Protein AF-A0A2P0QLJ6-F1 (afdb_monomer)

Sequence (122 aa):
MAEAEAKGIVGGGCNGCGDCEAPCPVIKPNQFEVGMKPRKAIYINHPQVVPLLYTIDFDACVKCGLCVTACGEKKAIDLEAKDEFVTVKVGTVILATGFDIFPIEKKEEWGYKRYENVITSL

Solvent-accessible surface area (backbone atoms only — not comparable to full-atom values): 7935 Å² total; per-residue (Å²): 129,69,74,46,72,44,41,31,59,40,84,87,44,57,73,56,82,58,64,34,36,78,63,40,88,44,77,43,65,22,74,83,56,76,47,78,43,76,33,43,32,46,38,65,86,53,99,83,46,84,73,58,48,60,35,41,43,68,93,66,47,84,78,79,53,50,36,48,62,52,44,46,94,47,62,19,60,35,94,79,56,63,67,47,84,64,89,76,94,74,94,77,87,85,91,79,90,80,82,79,82,80,73,56,78,78,42,65,92,70,31,55,88,74,38,94,87,44,74,70,98,114

Radius of gyration: 18.13 Å; Cα contacts (8 Å, |Δi|>4): 148; chains: 1; bounding box: 47×33×52 Å

Nearest PDB structures (foldseek):
  7bke-assembly1_a  TM=9.636E-01  e=3.055E-12  Methanospirillum hungatei JF-1
  7bkd-assembly1_a  TM=9.652E-01  e=2.554E-11  Methanospirillum hungatei JF-1
  5odr-assembly1_A  TM=9.510E-01  e=8.511E-09  Methanothermococcus thermolithotrophicus DSM 2095

Mean predicted aligned error: 5.02 Å

Secondary structure (DSSP, 8-state):
--EE---SB-TT------TTTTT----EE-TTTTTSSEE-SEE-SSTT-SS---EE-TTT-----HHHHHHGGG--B-TT---EE-----S------------GGG-GGGTTTTSTT-----

pLDDT: mean 91.33, std 9.27, range [38.69, 97.81]

Structure (mmCIF, N/CA/C/O backbone):
data_AF-A0A2P0QLJ6-F1
#
_entry.id   AF-A0A2P0QLJ6-F1
#
loop_
_atom_site.group_PDB
_atom_site.id
_atom_site.type_symbol
_atom_site.label_atom_id
_atom_site.label_alt_id
_atom_site.label_comp_id
_atom_site.label_asym_id
_atom_site.label_entity_id
_atom_site.label_seq_id
_atom_site.pdbx_PDB_ins_code
_atom_site.Cartn_x
_atom_site.Cartn_y
_atom_site.Cartn_z
_atom_site.occupancy
_atom_site.B_iso_or_equiv
_atom_site.auth_seq_id
_atom_site.auth_comp_id
_atom_site.auth_asym_id
_atom_site.auth_atom_id
_atom_site.pdbx_PDB_model_num
ATOM 1 N N . MET A 1 1 ? -19.113 3.069 -8.033 1.00 38.69 1 MET A N 1
ATOM 2 C CA . MET A 1 1 ? -19.385 3.012 -6.582 1.00 38.69 1 MET A CA 1
ATOM 3 C C . MET A 1 1 ? -18.025 3.119 -5.928 1.00 38.69 1 MET A C 1
ATOM 5 O O . MET A 1 1 ? -17.128 2.447 -6.407 1.00 38.69 1 MET A O 1
ATOM 9 N N . ALA A 1 2 ? -17.809 4.061 -5.010 1.00 42.03 2 ALA A N 1
ATOM 10 C CA . ALA A 1 2 ? -16.501 4.187 -4.373 1.00 42.03 2 ALA A CA 1
ATOM 11 C C . ALA A 1 2 ? -16.361 3.019 -3.392 1.00 42.03 2 ALA A C 1
ATOM 13 O O . ALA A 1 2 ? -17.057 2.985 -2.380 1.00 42.03 2 ALA A O 1
ATOM 14 N N . GLU A 1 3 ? -15.558 2.029 -3.759 1.00 47.50 3 GLU A N 1
ATOM 15 C CA . GLU A 1 3 ? -15.199 0.917 -2.886 1.00 47.50 3 GLU A CA 1
ATOM 16 C C . GLU A 1 3 ? -14.226 1.463 -1.840 1.00 47.50 3 GLU A C 1
ATOM 18 O O . GLU A 1 3 ? -13.178 2.017 -2.175 1.00 47.50 3 GLU A O 1
ATOM 23 N N . ALA A 1 4 ? -14.608 1.398 -0.566 1.00 62.22 4 ALA A N 1
ATOM 24 C CA . ALA A 1 4 ? -13.665 1.611 0.517 1.00 62.22 4 ALA A CA 1
ATOM 25 C C . ALA A 1 4 ? -13.018 0.255 0.806 1.00 62.22 4 ALA A C 1
ATOM 27 O O . ALA A 1 4 ? -13.577 -0.546 1.553 1.00 62.22 4 ALA A O 1
ATOM 28 N N . GLU A 1 5 ? -11.874 -0.004 0.171 1.00 72.12 5 GLU A N 1
ATOM 29 C CA . GLU A 1 5 ? -11.078 -1.199 0.455 1.00 72.12 5 GLU A CA 1
ATOM 30 C C . GLU A 1 5 ? -10.715 -1.247 1.943 1.00 72.12 5 GLU A C 1
ATOM 32 O O . GLU A 1 5 ? -10.307 -0.241 2.552 1.00 72.12 5 GLU A O 1
ATOM 37 N N . ALA A 1 6 ? -10.862 -2.428 2.536 1.00 80.94 6 ALA A N 1
ATOM 38 C CA . ALA A 1 6 ? -10.506 -2.674 3.916 1.00 80.94 6 ALA A CA 1
ATOM 39 C C . ALA A 1 6 ? -9.011 -2.406 4.124 1.00 80.94 6 ALA A C 1
ATOM 41 O O . ALA A 1 6 ? -8.144 -3.106 3.612 1.00 80.94 6 ALA A O 1
ATOM 42 N N . LYS A 1 7 ? -8.685 -1.406 4.948 1.00 83.81 7 LYS A N 1
ATOM 43 C CA . LYS A 1 7 ? -7.283 -1.074 5.268 1.00 83.81 7 LYS A CA 1
ATOM 44 C C . LYS A 1 7 ? -6.666 -1.998 6.321 1.00 83.81 7 LYS A C 1
ATOM 46 O O . LYS A 1 7 ? -5.463 -1.928 6.569 1.00 83.81 7 LYS A O 1
ATOM 51 N N . GLY A 1 8 ? -7.492 -2.814 6.981 1.00 89.19 8 GLY A N 1
ATOM 52 C CA . GLY A 1 8 ? -7.086 -3.720 8.058 1.00 89.19 8 GLY A CA 1
ATOM 53 C C . GLY A 1 8 ? -6.663 -3.018 9.352 1.00 89.19 8 GLY A C 1
ATOM 54 O O . GLY A 1 8 ? -6.137 -3.665 10.254 1.00 89.19 8 GLY A O 1
ATOM 55 N N . ILE A 1 9 ? -6.873 -1.700 9.450 1.00 92.62 9 ILE A N 1
ATOM 56 C CA . ILE A 1 9 ? -6.608 -0.902 10.647 1.00 92.62 9 ILE A CA 1
ATOM 57 C C . ILE A 1 9 ? -7.925 -0.436 11.254 1.00 92.62 9 ILE A C 1
ATOM 59 O O . ILE A 1 9 ? -8.747 0.172 10.569 1.00 92.62 9 ILE A O 1
ATOM 63 N N . VAL A 1 10 ? -8.101 -0.684 12.550 1.00 87.12 10 VAL A N 1
ATOM 64 C CA . VAL A 1 10 ? -9.331 -0.383 13.290 1.00 87.12 10 VAL A CA 1
ATOM 65 C C . VAL A 1 10 ? -9.069 0.519 14.489 1.00 87.12 10 VAL A C 1
ATOM 67 O O . VAL A 1 10 ? -7.984 0.533 15.071 1.00 87.12 10 VAL A O 1
ATOM 70 N N . GLY A 1 11 ? -10.099 1.278 14.867 1.00 71.50 11 GLY A N 1
ATOM 71 C CA . GLY A 1 11 ? -10.205 1.862 16.201 1.0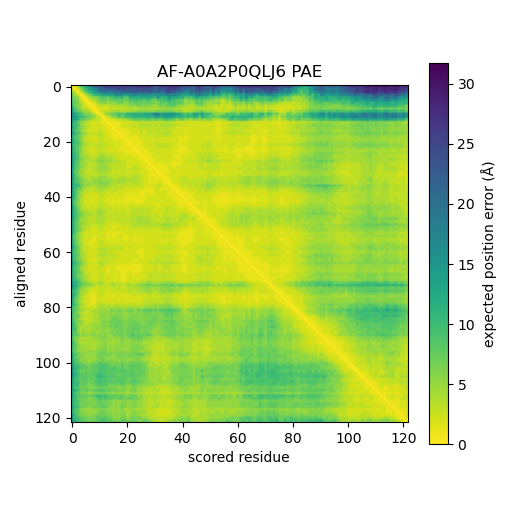0 71.50 11 GLY A CA 1
ATOM 72 C C . GLY A 1 11 ? -9.099 2.836 16.602 1.00 71.50 11 GLY A C 1
ATOM 73 O O . GLY A 1 11 ? -8.629 2.732 17.722 1.00 71.50 11 GLY A O 1
ATOM 74 N N . GLY A 1 12 ? -8.672 3.759 15.730 1.00 81.06 12 GLY A N 1
ATOM 75 C CA . GLY A 1 12 ? -7.868 4.954 16.070 1.00 81.06 12 GLY A CA 1
ATOM 76 C C . GLY A 1 12 ? -6.524 4.748 16.797 1.00 81.06 12 GLY A C 1
ATOM 77 O O . GLY A 1 12 ? -5.813 5.718 17.030 1.00 81.06 12 GLY A O 1
ATOM 78 N N . GLY A 1 13 ? -6.162 3.516 17.158 1.00 88.50 13 GLY A N 1
ATOM 79 C CA . GLY A 1 13 ? -5.008 3.193 17.994 1.00 88.50 13 GLY A CA 1
ATOM 80 C C . GLY A 1 13 ? -3.709 3.055 17.207 1.00 88.50 13 GLY A C 1
ATOM 81 O O . GLY A 1 13 ? -2.633 2.975 17.799 1.00 88.50 13 GLY A O 1
ATOM 82 N N . CYS A 1 14 ? -3.780 3.024 15.873 1.00 95.06 14 CYS A N 1
ATOM 83 C CA . CYS A 1 14 ? -2.587 3.029 15.039 1.00 95.06 14 CYS A CA 1
ATOM 84 C C . CYS A 1 14 ? -1.951 4.421 15.083 1.00 95.06 14 CYS A C 1
ATOM 86 O O . CYS A 1 14 ? -2.585 5.423 14.768 1.00 95.06 14 CYS A O 1
ATOM 88 N N . ASN A 1 15 ? -0.680 4.459 15.468 1.00 93.44 15 ASN A N 1
ATOM 89 C CA . ASN A 1 15 ? 0.105 5.681 15.619 1.00 93.44 15 ASN A CA 1
ATOM 90 C C . ASN A 1 15 ? 1.328 5.720 14.686 1.00 93.44 15 ASN A C 1
ATOM 92 O O . ASN A 1 15 ? 2.229 6.526 14.894 1.00 93.44 15 ASN A O 1
ATOM 96 N N . GLY A 1 16 ? 1.400 4.810 13.710 1.00 93.69 16 GLY A N 1
ATOM 97 C CA . GLY A 1 16 ? 2.496 4.771 12.741 1.00 93.69 16 GLY A CA 1
ATOM 98 C C . GLY A 1 16 ? 3.851 4.298 13.286 1.00 93.69 16 GLY A C 1
ATOM 99 O O . GLY A 1 16 ? 4.860 4.541 12.636 1.00 93.69 16 GLY A O 1
ATOM 100 N N . CYS A 1 17 ? 3.911 3.617 14.438 1.00 94.69 17 CYS A N 1
ATOM 101 C CA . CYS A 1 17 ? 5.188 3.262 15.079 1.00 94.69 17 CYS A CA 1
ATOM 102 C C . CYS A 1 17 ? 6.081 2.269 14.307 1.00 94.69 17 CYS A C 1
ATOM 104 O O . CYS A 1 17 ? 7.293 2.303 14.476 1.00 94.69 17 CYS A O 1
ATOM 106 N N . GLY A 1 18 ? 5.507 1.388 13.478 1.00 94.56 18 GLY A N 1
ATOM 107 C CA . GLY A 1 18 ? 6.256 0.423 12.656 1.00 94.56 18 GLY A CA 1
ATOM 108 C C . GLY A 1 18 ? 6.600 -0.925 13.292 1.00 94.56 18 GLY A C 1
ATOM 109 O O . GLY A 1 18 ? 7.102 -1.805 12.598 1.00 94.56 18 GLY A O 1
ATOM 110 N N . ASP A 1 19 ? 6.229 -1.161 14.553 1.00 95.75 19 ASP A N 1
ATOM 111 C CA . ASP A 1 19 ? 6.486 -2.437 15.254 1.00 95.75 19 ASP A CA 1
ATOM 112 C C . ASP A 1 19 ? 5.923 -3.668 14.513 1.00 95.75 19 ASP A C 1
ATOM 114 O O . ASP A 1 19 ? 6.430 -4.781 14.631 1.00 95.75 19 ASP A O 1
ATOM 118 N N . CYS A 1 20 ? 4.858 -3.472 13.732 1.00 96.56 20 CYS A N 1
ATOM 119 C CA . CYS A 1 20 ? 4.172 -4.522 12.986 1.00 96.56 20 CYS A CA 1
ATOM 120 C C . CYS A 1 20 ? 4.830 -4.891 11.644 1.00 96.56 20 CYS A C 1
ATOM 122 O O . CYS A 1 20 ? 4.522 -5.955 11.104 1.00 96.56 20 CYS A O 1
ATOM 124 N N . GLU A 1 21 ? 5.743 -4.066 11.118 1.00 95.88 21 GLU A N 1
ATOM 125 C CA . GLU A 1 21 ? 6.403 -4.296 9.826 1.00 95.88 21 GLU A CA 1
ATOM 126 C C . GLU A 1 21 ? 7.481 -5.385 9.921 1.00 95.88 21 GLU A C 1
ATOM 128 O O . GLU A 1 21 ? 7.479 -6.347 9.148 1.00 95.88 21 GLU A O 1
ATOM 133 N N . ALA A 1 22 ? 8.373 -5.279 10.910 1.00 94.69 22 ALA A N 1
ATOM 134 C CA . ALA A 1 22 ? 9.473 -6.219 11.127 1.00 94.69 22 ALA A CA 1
ATOM 135 C C . ALA A 1 22 ? 9.047 -7.705 11.205 1.00 94.69 22 ALA A C 1
ATOM 137 O O . ALA A 1 22 ? 9.674 -8.526 10.528 1.00 94.69 22 ALA A O 1
ATOM 138 N N . PRO A 1 23 ? 7.993 -8.089 11.958 1.00 96.94 23 PRO A N 1
ATOM 139 C CA . PRO A 1 23 ? 7.574 -9.487 12.064 1.00 96.94 23 PRO A CA 1
ATOM 140 C C . PRO A 1 23 ? 6.818 -10.010 10.834 1.00 96.94 23 PRO A C 1
ATOM 142 O O . PRO A 1 23 ? 6.532 -11.204 10.765 1.00 96.94 23 PRO A O 1
ATOM 145 N N . CYS A 1 24 ? 6.459 -9.161 9.864 1.00 97.81 24 CYS A N 1
ATOM 146 C CA . CYS A 1 24 ? 5.742 -9.611 8.677 1.00 97.81 24 CYS A CA 1
ATOM 147 C C . CYS A 1 24 ? 6.659 -10.485 7.787 1.00 97.81 24 CYS A C 1
ATOM 149 O O . CYS A 1 24 ? 7.702 -10.005 7.320 1.00 97.81 24 CYS A O 1
ATOM 151 N N . PRO A 1 25 ? 6.284 -11.749 7.495 1.00 97.12 25 PRO A N 1
ATOM 152 C CA . PRO A 1 25 ? 7.120 -12.652 6.701 1.00 97.12 25 PRO A CA 1
ATOM 153 C C . PRO A 1 25 ? 7.038 -12.374 5.193 1.00 97.12 25 PRO A C 1
ATOM 155 O O . PRO A 1 25 ? 7.892 -12.823 4.436 1.00 97.12 25 PRO A O 1
ATOM 158 N N . VAL A 1 26 ? 6.019 -11.637 4.745 1.00 97.44 26 VAL A N 1
ATOM 159 C CA . VAL A 1 26 ? 5.774 -11.363 3.326 1.00 97.44 26 VAL A CA 1
ATOM 160 C C . VAL A 1 26 ? 6.717 -10.275 2.827 1.00 97.44 26 VAL A C 1
ATOM 162 O O . VAL A 1 26 ? 6.895 -9.253 3.487 1.00 97.44 26 VAL A O 1
ATOM 165 N N . ILE A 1 27 ? 7.288 -10.479 1.641 1.00 96.19 27 ILE A N 1
ATOM 166 C CA . ILE A 1 27 ? 8.123 -9.501 0.943 1.00 96.19 27 ILE A CA 1
ATOM 167 C C . ILE A 1 27 ? 7.566 -9.335 -0.472 1.00 96.19 27 ILE A C 1
ATOM 169 O O . ILE A 1 27 ? 7.433 -10.314 -1.204 1.00 96.19 27 ILE A O 1
ATOM 173 N N . LYS A 1 28 ? 7.237 -8.099 -0.853 1.00 94.62 28 LYS A N 1
ATOM 174 C CA . LYS A 1 28 ? 6.694 -7.733 -2.170 1.00 94.62 28 LYS A CA 1
ATOM 175 C C . LYS A 1 28 ? 7.414 -6.480 -2.681 1.00 94.62 28 LYS A C 1
ATOM 177 O O . LYS A 1 28 ? 7.849 -5.676 -1.860 1.00 94.62 28 LYS A O 1
ATOM 182 N N . PRO A 1 29 ? 7.549 -6.268 -3.998 1.00 94.56 29 PRO A N 1
ATOM 183 C CA . PRO A 1 29 ? 8.061 -5.003 -4.521 1.00 94.56 29 PRO A CA 1
ATOM 184 C C . PRO A 1 29 ? 7.214 -3.806 -4.055 1.00 94.56 29 PRO A C 1
ATOM 186 O O . PRO A 1 29 ? 5.980 -3.865 -4.071 1.00 94.56 29 PRO A O 1
ATOM 189 N N . ASN A 1 30 ? 7.863 -2.721 -3.627 1.00 94.31 30 ASN A N 1
ATOM 190 C CA . ASN A 1 30 ? 7.186 -1.496 -3.212 1.00 94.31 30 ASN A CA 1
ATOM 191 C C . ASN A 1 30 ? 6.707 -0.705 -4.433 1.00 94.31 30 ASN A C 1
ATOM 193 O O . ASN A 1 30 ? 7.521 -0.213 -5.204 1.00 94.31 30 ASN A O 1
ATOM 197 N N . GLN A 1 31 ? 5.393 -0.545 -4.590 1.00 91.94 31 GLN A N 1
ATOM 198 C CA . GLN A 1 31 ? 4.816 0.203 -5.711 1.00 91.94 31 GLN A CA 1
ATOM 199 C C . GLN A 1 31 ? 5.172 1.694 -5.671 1.00 91.94 31 GLN A C 1
ATOM 201 O O . GLN A 1 31 ? 5.401 2.277 -6.725 1.00 91.94 31 GLN A O 1
ATOM 206 N N . PHE A 1 32 ? 5.269 2.296 -4.479 1.00 93.25 32 PHE A N 1
ATOM 207 C CA . PHE A 1 32 ? 5.628 3.712 -4.339 1.00 93.25 32 PHE A CA 1
ATOM 208 C C . PHE A 1 32 ? 7.060 3.998 -4.818 1.00 93.25 32 PHE A C 1
ATOM 210 O O . PHE A 1 32 ? 7.325 5.047 -5.388 1.00 93.25 32 PHE A O 1
ATOM 217 N N . GLU A 1 33 ? 7.969 3.038 -4.634 1.00 92.81 33 GLU A N 1
ATOM 218 C CA . GLU A 1 33 ? 9.360 3.100 -5.105 1.00 92.81 33 GLU A CA 1
ATOM 219 C C . GLU A 1 33 ? 9.560 2.289 -6.396 1.00 92.81 33 GLU A C 1
ATOM 221 O O . GLU A 1 33 ? 10.638 1.740 -6.615 1.00 92.81 33 GLU A O 1
ATOM 226 N N . VAL A 1 34 ? 8.518 2.145 -7.232 1.00 91.00 34 VAL A N 1
ATOM 227 C CA . VAL A 1 34 ? 8.582 1.497 -8.565 1.00 91.00 34 VAL A CA 1
ATOM 228 C C . VAL A 1 34 ? 9.248 0.107 -8.570 1.00 91.00 34 VAL A C 1
ATOM 230 O O . VAL A 1 34 ? 9.860 -0.337 -9.539 1.00 91.00 34 VAL A O 1
ATOM 233 N N . GLY A 1 35 ? 9.108 -0.624 -7.466 1.00 90.88 35 GLY A N 1
ATOM 234 C CA . GLY A 1 35 ? 9.665 -1.960 -7.272 1.00 90.88 35 GLY A CA 1
ATOM 235 C C . GLY A 1 35 ? 11.163 -2.002 -6.960 1.00 90.88 35 GLY A C 1
ATOM 236 O O . GLY A 1 35 ? 11.706 -3.100 -6.842 1.00 90.88 35 GLY A O 1
ATOM 237 N N . MET A 1 36 ? 11.825 -0.854 -6.780 1.00 90.56 36 MET A N 1
ATOM 238 C CA . MET A 1 36 ? 13.262 -0.778 -6.482 1.00 90.56 36 MET A CA 1
ATOM 239 C C . MET A 1 36 ? 13.606 -1.247 -5.066 1.00 90.56 36 MET 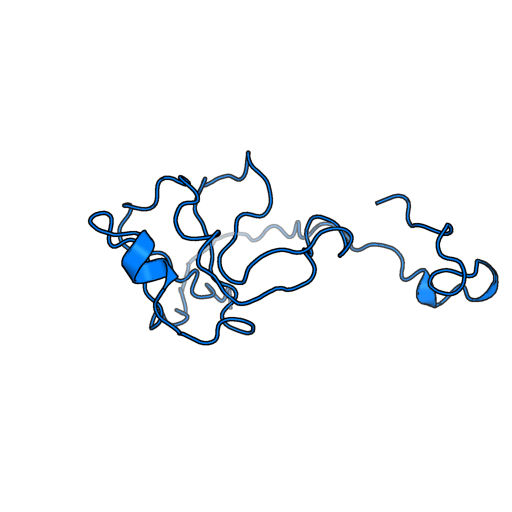A C 1
ATOM 241 O O . MET A 1 36 ? 14.689 -1.782 -4.828 1.00 90.56 36 MET A O 1
ATOM 245 N N . LYS A 1 37 ? 12.681 -1.076 -4.120 1.00 93.12 37 LYS A N 1
ATOM 246 C CA . LYS A 1 37 ? 12.826 -1.555 -2.745 1.00 93.12 37 LYS A CA 1
ATOM 247 C C . LYS A 1 37 ? 11.737 -2.577 -2.427 1.00 93.12 37 LYS A C 1
ATOM 249 O O . LYS A 1 37 ? 10.597 -2.422 -2.874 1.00 93.12 37 LYS A O 1
ATOM 254 N N . PRO A 1 38 ? 12.033 -3.613 -1.631 1.00 95.12 38 PRO A N 1
ATOM 255 C CA . PRO A 1 38 ? 10.989 -4.449 -1.064 1.00 95.12 38 PRO A CA 1
ATOM 256 C C . PRO A 1 38 ? 10.174 -3.694 -0.003 1.00 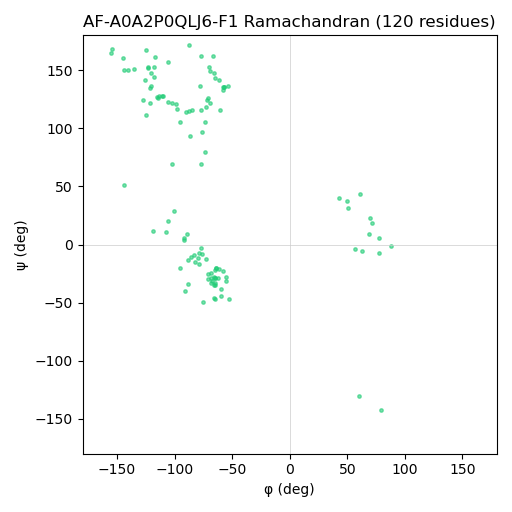95.12 38 PRO A C 1
ATOM 258 O O . PRO A 1 38 ? 10.706 -2.880 0.752 1.00 95.12 38 PRO A O 1
ATOM 261 N N . ARG A 1 39 ? 8.897 -4.051 0.118 1.00 95.56 39 ARG A N 1
ATOM 262 C CA . ARG A 1 39 ? 8.017 -3.729 1.246 1.00 95.56 39 ARG A CA 1
ATOM 263 C C . ARG A 1 39 ? 7.399 -4.995 1.835 1.00 95.56 39 ARG A C 1
ATOM 265 O O . ARG A 1 39 ? 7.421 -6.066 1.223 1.00 95.56 39 ARG A O 1
ATOM 272 N N . LYS A 1 40 ? 6.804 -4.856 3.015 1.00 97.19 40 LYS A N 1
ATOM 273 C CA . LYS A 1 40 ? 6.002 -5.895 3.671 1.00 97.19 40 LYS A CA 1
ATOM 274 C C . LYS A 1 40 ? 4.533 -5.837 3.234 1.00 97.19 40 LYS A C 1
ATOM 276 O O . LYS A 1 40 ? 4.113 -4.897 2.556 1.00 97.19 40 LYS A O 1
ATOM 281 N N . ALA A 1 41 ? 3.744 -6.844 3.626 1.00 97.06 41 ALA A N 1
ATOM 282 C CA . ALA A 1 41 ? 2.292 -6.829 3.407 1.00 97.06 41 ALA A CA 1
ATOM 283 C C . ALA A 1 41 ? 1.582 -5.769 4.264 1.00 97.06 41 ALA A C 1
ATOM 285 O O . ALA A 1 41 ? 0.616 -5.178 3.801 1.00 97.06 41 ALA A O 1
ATOM 286 N N . ILE A 1 42 ? 2.076 -5.499 5.478 1.00 96.88 42 ILE A N 1
ATOM 287 C CA . ILE A 1 42 ? 1.665 -4.352 6.298 1.00 96.88 42 ILE A CA 1
ATOM 288 C C . ILE A 1 42 ? 2.691 -3.231 6.135 1.00 96.88 42 ILE A C 1
ATOM 290 O O . ILE A 1 42 ? 3.877 -3.453 6.373 1.00 96.88 42 ILE A O 1
ATOM 294 N N . TYR A 1 43 ? 2.266 -2.061 5.666 1.00 96.06 43 TYR A N 1
ATOM 295 C CA . TYR A 1 43 ? 3.191 -1.019 5.211 1.00 96.06 43 TYR A CA 1
ATOM 296 C C . TYR A 1 43 ? 2.609 0.398 5.312 1.00 96.06 43 TYR A C 1
ATOM 298 O O . TYR A 1 43 ? 1.407 0.586 5.505 1.00 96.06 43 TYR A O 1
ATOM 306 N N . ILE A 1 44 ? 3.490 1.385 5.138 1.00 94.94 44 ILE A N 1
ATOM 307 C CA . ILE A 1 44 ? 3.180 2.776 4.783 1.00 94.94 44 ILE A CA 1
ATOM 308 C C . ILE A 1 44 ? 3.888 3.103 3.462 1.00 94.94 44 ILE A C 1
ATOM 310 O O . ILE A 1 44 ? 4.966 2.574 3.202 1.00 94.94 44 ILE A O 1
ATOM 314 N N . ASN A 1 45 ? 3.304 3.961 2.618 1.00 91.38 45 ASN A N 1
ATOM 315 C CA . ASN A 1 45 ? 3.913 4.307 1.322 1.00 91.38 45 ASN A CA 1
ATOM 316 C C . ASN A 1 45 ? 5.233 5.072 1.489 1.00 91.38 45 ASN A C 1
ATOM 318 O O . ASN A 1 45 ? 6.224 4.763 0.836 1.00 91.38 45 ASN A O 1
ATOM 322 N N . HIS A 1 46 ? 5.238 6.068 2.377 1.00 91.50 46 HIS A N 1
ATOM 323 C CA . HIS A 1 46 ? 6.409 6.861 2.737 1.00 91.50 46 HIS A CA 1
ATOM 324 C C . HIS A 1 46 ? 6.229 7.455 4.151 1.00 91.50 46 HIS A C 1
ATOM 326 O O . HIS A 1 46 ? 5.102 7.490 4.657 1.00 91.50 46 HIS A O 1
ATOM 332 N N . PRO A 1 47 ? 7.298 7.956 4.803 1.00 91.50 47 PRO A N 1
ATOM 333 C CA . PRO A 1 47 ? 7.248 8.399 6.204 1.00 91.50 47 PRO A CA 1
ATOM 334 C C . PRO A 1 47 ? 6.329 9.596 6.504 1.00 91.50 47 PRO A C 1
ATOM 336 O O . PRO A 1 47 ? 5.966 9.809 7.655 1.00 91.50 47 PRO A O 1
ATOM 339 N N . GLN A 1 48 ? 5.968 10.393 5.496 1.00 93.88 48 GLN A N 1
ATOM 340 C CA . GLN A 1 48 ? 5.124 11.591 5.627 1.00 93.88 48 GLN A CA 1
ATOM 341 C C . GLN A 1 48 ? 3.692 11.378 5.108 1.00 93.88 48 GLN A C 1
ATOM 343 O O . GLN A 1 48 ? 3.026 12.347 4.743 1.00 93.88 48 GLN A O 1
ATOM 348 N N . VAL A 1 49 ? 3.228 10.129 4.997 1.00 93.06 49 VAL A N 1
ATOM 349 C CA . VAL A 1 49 ? 1.870 9.840 4.519 1.00 93.06 49 VAL A CA 1
ATOM 350 C C . VAL A 1 49 ? 0.818 10.454 5.453 1.00 93.06 49 VAL A C 1
ATOM 352 O O . VAL A 1 49 ? 0.980 10.463 6.675 1.00 93.06 49 VAL A O 1
ATOM 355 N N . VAL A 1 50 ? -0.271 10.972 4.876 1.00 92.69 50 VAL A N 1
ATOM 356 C CA . VAL A 1 50 ? -1.403 11.539 5.620 1.00 92.69 50 VAL A CA 1
ATOM 357 C C . VAL A 1 50 ? -2.683 10.783 5.250 1.00 9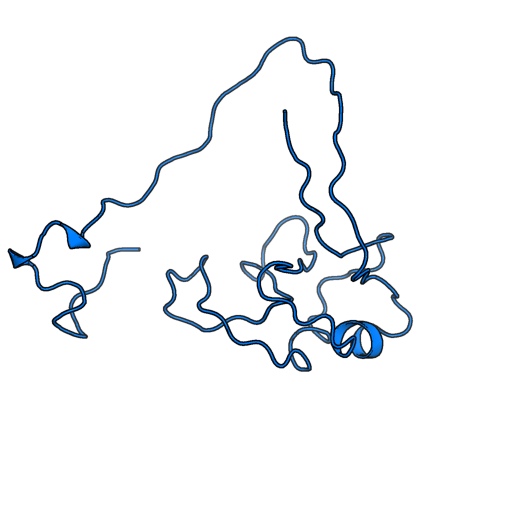2.69 50 VAL A C 1
ATOM 359 O O . VAL A 1 50 ? -3.061 10.788 4.078 1.00 92.69 50 VAL A O 1
ATOM 362 N N . PRO A 1 51 ? -3.387 10.166 6.217 1.00 90.94 51 PRO A N 1
ATOM 363 C CA . PRO A 1 51 ? -3.018 10.025 7.631 1.00 90.94 51 PRO A CA 1
ATOM 364 C C . PRO A 1 51 ? -1.835 9.056 7.836 1.00 90.94 51 PRO A C 1
ATOM 366 O O . PRO A 1 51 ? -1.659 8.127 7.050 1.00 90.94 51 PRO A O 1
ATOM 369 N N . LEU A 1 52 ? -1.054 9.246 8.912 1.00 92.62 52 LEU A N 1
ATOM 370 C CA . LEU A 1 52 ? 0.087 8.385 9.266 1.00 92.62 52 LEU A CA 1
ATOM 371 C C . LEU A 1 52 ? -0.392 7.064 9.892 1.00 92.62 52 LEU A C 1
ATOM 373 O O . LEU A 1 52 ? -0.254 6.824 11.091 1.00 92.62 52 LEU A O 1
ATOM 377 N N . LEU A 1 53 ? -1.009 6.225 9.065 1.00 93.56 53 LEU A N 1
ATOM 378 C CA . LEU A 1 53 ? -1.566 4.930 9.440 1.00 93.56 53 LEU A CA 1
ATOM 379 C C . LEU A 1 53 ? -0.987 3.850 8.533 1.00 93.56 53 LEU A C 1
ATOM 381 O O . LEU A 1 53 ? -0.830 4.058 7.331 1.00 93.56 53 LEU A O 1
ATOM 385 N N . TYR A 1 54 ? -0.710 2.684 9.113 1.00 95.19 54 TYR A N 1
ATOM 386 C CA . TYR A 1 54 ? -0.360 1.502 8.330 1.00 95.19 54 TYR A CA 1
ATOM 387 C C . TYR A 1 54 ? -1.560 1.029 7.504 1.00 95.19 54 TYR A C 1
ATOM 389 O O . TYR A 1 54 ? -2.706 1.403 7.748 1.00 95.19 54 TYR A O 1
ATOM 397 N N . THR A 1 55 ? -1.306 0.222 6.488 1.00 94.81 55 THR A N 1
ATOM 398 C CA . THR A 1 55 ? -2.338 -0.452 5.695 1.00 94.81 55 THR A CA 1
ATOM 399 C C . THR A 1 55 ? -1.870 -1.865 5.385 1.00 94.81 55 THR A C 1
ATOM 401 O O . THR A 1 55 ? -0.665 -2.127 5.326 1.00 94.81 55 THR A O 1
ATOM 404 N N . ILE A 1 56 ? -2.820 -2.784 5.240 1.00 95.75 56 ILE A N 1
ATOM 405 C CA . ILE A 1 56 ? -2.559 -4.185 4.916 1.00 95.75 56 ILE A CA 1
ATOM 406 C C . ILE A 1 56 ? -2.947 -4.431 3.463 1.00 95.75 56 ILE A C 1
ATOM 408 O O . ILE A 1 56 ? -4.088 -4.222 3.075 1.00 95.75 56 ILE A O 1
ATOM 412 N N . ASP A 1 57 ? -1.990 -4.904 2.672 1.00 95.00 57 ASP A N 1
ATOM 413 C CA . ASP A 1 57 ? -2.236 -5.486 1.355 1.00 95.00 57 ASP A CA 1
ATOM 414 C C . ASP A 1 57 ? -2.809 -6.897 1.553 1.00 95.00 57 ASP A C 1
ATOM 416 O O . ASP A 1 57 ? -2.061 -7.848 1.812 1.00 95.00 57 ASP A O 1
ATOM 420 N N . PHE A 1 58 ? -4.138 -7.019 1.505 1.00 93.62 58 PHE A N 1
ATOM 421 C CA . PHE A 1 58 ? -4.831 -8.288 1.733 1.00 93.62 58 PHE A CA 1
ATOM 422 C C . PHE A 1 58 ? -4.593 -9.322 0.625 1.00 93.62 58 PHE A C 1
ATOM 424 O O . PHE A 1 58 ? -4.615 -10.512 0.933 1.00 93.62 58 PHE A O 1
ATOM 431 N N . ASP A 1 59 ? -4.250 -8.902 -0.596 1.00 92.62 59 ASP A N 1
ATOM 432 C CA . ASP A 1 59 ? -3.876 -9.822 -1.680 1.00 92.62 59 ASP A CA 1
ATOM 433 C C . ASP A 1 59 ? -2.553 -10.540 -1.388 1.00 92.62 59 ASP A C 1
ATOM 435 O O . ASP A 1 59 ? -2.334 -11.677 -1.808 1.00 92.62 59 ASP A O 1
ATOM 439 N N . ALA A 1 60 ? -1.640 -9.873 -0.676 1.00 93.50 60 ALA A N 1
ATOM 440 C CA . ALA A 1 60 ? -0.346 -10.437 -0.295 1.00 93.50 60 ALA A CA 1
ATOM 441 C C . ALA A 1 60 ? -0.339 -11.050 1.118 1.00 93.50 60 ALA A C 1
ATOM 443 O O . ALA A 1 60 ? 0.557 -11.828 1.459 1.00 93.50 60 ALA A O 1
ATOM 444 N N . CYS A 1 61 ? -1.283 -10.667 1.976 1.00 95.62 61 CYS A N 1
ATOM 445 C CA . CYS A 1 61 ? -1.319 -11.068 3.377 1.00 95.62 61 CYS A CA 1
ATOM 446 C C . CYS A 1 61 ? -1.686 -12.551 3.544 1.00 95.62 61 CYS A C 1
ATOM 448 O O . CYS A 1 61 ? -2.751 -13.000 3.143 1.00 95.62 61 CYS A O 1
ATOM 450 N N . VAL A 1 62 ? -0.846 -13.304 4.261 1.00 96.19 62 VAL A N 1
ATOM 451 C CA . VAL A 1 62 ? -1.105 -14.719 4.605 1.00 96.19 62 VAL A CA 1
ATOM 452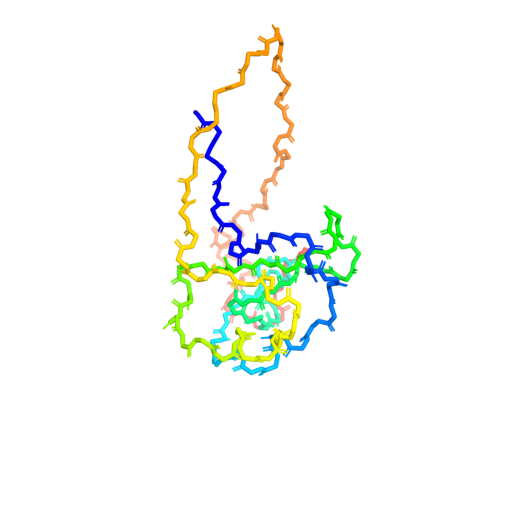 C C . VAL A 1 62 ? -1.872 -14.906 5.923 1.00 96.19 62 VAL A C 1
ATOM 454 O O . VAL A 1 62 ? -1.945 -16.013 6.445 1.00 96.19 62 VAL A O 1
ATOM 457 N N . LYS A 1 63 ? -2.380 -13.817 6.516 1.00 96.00 63 LYS A N 1
ATOM 458 C CA . LYS A 1 63 ? -3.127 -13.802 7.790 1.00 96.00 63 LYS A CA 1
ATOM 459 C C . LYS A 1 63 ? -2.452 -14.553 8.957 1.00 96.00 63 LYS A C 1
ATOM 461 O O . LYS A 1 63 ? -3.113 -15.151 9.795 1.00 96.00 63 LYS A O 1
ATOM 466 N N . CYS A 1 64 ? -1.122 -14.484 9.065 1.00 96.81 64 CYS A N 1
ATOM 467 C CA . CYS A 1 64 ? -0.369 -15.200 10.109 1.00 96.81 64 CYS A CA 1
ATOM 468 C C . CYS A 1 64 ? -0.514 -14.629 11.535 1.00 96.81 64 CYS A C 1
ATOM 470 O O . CYS A 1 64 ? -0.063 -15.259 12.486 1.00 96.81 64 CYS A O 1
ATOM 472 N N . GLY A 1 65 ? -1.078 -13.427 11.706 1.00 96.19 65 GLY A N 1
ATOM 473 C CA . GLY A 1 65 ? -1.318 -12.817 13.022 1.00 96.19 65 GLY A CA 1
ATOM 474 C C . GLY A 1 65 ? -0.098 -12.198 13.720 1.00 96.19 65 GLY A C 1
ATOM 475 O O . GLY A 1 65 ? -0.269 -11.502 14.715 1.00 96.19 65 GLY A O 1
ATOM 476 N N . LEU A 1 66 ? 1.122 -12.357 13.195 1.00 97.69 66 LEU A N 1
ATOM 477 C CA . LEU A 1 66 ? 2.341 -11.840 13.841 1.00 97.69 66 LEU A CA 1
ATOM 478 C C . LEU A 1 66 ? 2.327 -10.313 14.037 1.00 97.69 66 LEU A C 1
ATOM 480 O O . LEU A 1 66 ? 2.752 -9.807 15.075 1.00 97.69 66 LEU A O 1
ATOM 484 N N . CYS A 1 67 ? 1.792 -9.574 13.062 1.00 97.00 67 CYS A N 1
ATOM 485 C CA . CYS A 1 67 ? 1.614 -8.126 13.165 1.00 97.00 67 CYS A CA 1
ATOM 486 C C . CYS A 1 67 ? 0.612 -7.736 14.265 1.00 97.00 67 CYS A C 1
ATOM 488 O O . CYS A 1 67 ? 0.829 -6.736 14.946 1.00 97.00 67 CYS A O 1
ATOM 490 N N . VAL A 1 68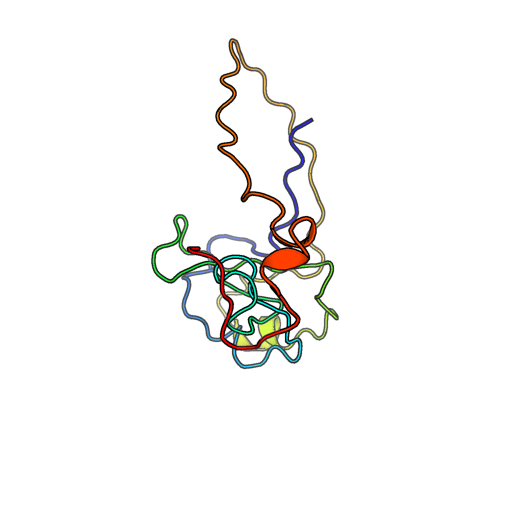 ? -0.438 -8.537 14.487 1.00 96.38 68 VAL A N 1
ATOM 491 C CA . VAL A 1 68 ? -1.435 -8.325 15.551 1.00 96.38 68 VAL A CA 1
ATOM 492 C C . VAL A 1 68 ? -0.777 -8.473 16.919 1.00 96.38 68 VAL A C 1
ATOM 494 O O . VAL A 1 68 ? -0.934 -7.600 17.772 1.00 96.38 68 VAL A O 1
ATOM 497 N N . THR A 1 69 ? 0.022 -9.528 17.109 1.00 96.31 69 THR A N 1
ATOM 498 C CA . THR A 1 69 ? 0.786 -9.739 18.347 1.00 96.31 69 THR A CA 1
ATOM 499 C C . THR A 1 69 ? 1.748 -8.581 18.615 1.00 96.31 69 THR A C 1
ATOM 501 O O . THR A 1 69 ? 1.789 -8.077 19.734 1.00 96.31 69 THR A O 1
ATOM 504 N N . ALA A 1 70 ? 2.468 -8.110 17.592 1.00 96.50 70 ALA A N 1
ATOM 505 C CA . ALA A 1 70 ? 3.398 -6.985 17.722 1.00 96.50 70 ALA A CA 1
ATOM 506 C C . ALA A 1 70 ? 2.705 -5.634 17.976 1.00 96.50 70 ALA A C 1
ATOM 508 O O . ALA A 1 70 ? 3.267 -4.764 18.635 1.00 96.50 70 ALA A O 1
ATOM 509 N N . CYS A 1 71 ? 1.472 -5.451 17.493 1.00 95.75 71 CYS A N 1
ATOM 510 C CA . CYS A 1 71 ? 0.674 -4.254 17.772 1.00 95.75 71 CYS A CA 1
ATOM 511 C C . CYS A 1 71 ? 0.312 -4.137 19.267 1.00 95.75 71 CYS A C 1
ATOM 513 O O . CYS A 1 71 ? 0.179 -3.025 19.792 1.00 95.75 71 CYS A O 1
ATOM 515 N N . GLY A 1 72 ? 0.197 -5.278 19.956 1.00 92.19 72 GLY A N 1
ATOM 516 C CA . GLY A 1 72 ? 0.028 -5.358 21.403 1.00 92.19 72 GLY A CA 1
ATOM 517 C C . GLY A 1 72 ? -1.234 -4.648 21.893 1.00 92.19 72 GLY A C 1
ATOM 518 O O . GLY A 1 72 ? -2.329 -4.844 21.364 1.00 92.19 72 GLY A O 1
ATOM 519 N N . GLU A 1 73 ? -1.083 -3.804 22.914 1.00 91.25 73 GLU A N 1
ATOM 520 C CA . GLU A 1 73 ? -2.196 -3.123 23.590 1.00 91.25 73 GLU A CA 1
ATOM 521 C C . GLU A 1 73 ? -2.956 -2.132 22.702 1.00 91.25 73 GLU A C 1
ATOM 523 O O . GLU A 1 73 ? -4.128 -1.865 22.962 1.00 91.25 73 GLU A O 1
ATOM 528 N N . LYS A 1 74 ? -2.330 -1.638 21.623 1.00 92.75 74 LYS A N 1
ATOM 529 C CA . LYS A 1 74 ? -2.972 -0.714 20.675 1.00 92.75 74 LYS A CA 1
ATOM 530 C C . LYS A 1 74 ? -4.143 -1.372 19.945 1.00 92.75 74 LYS A C 1
ATOM 532 O O . LYS A 1 74 ? -5.057 -0.666 19.533 1.00 92.75 74 LYS A O 1
ATOM 537 N N . LYS A 1 75 ? -4.086 -2.703 19.763 1.00 92.12 75 LYS A N 1
ATOM 538 C CA . LYS A 1 75 ? -5.118 -3.535 19.112 1.00 92.12 75 LYS A CA 1
ATOM 539 C C . LYS A 1 75 ? -5.691 -2.900 17.839 1.00 92.12 75 LYS A C 1
ATOM 541 O O . LYS A 1 75 ? -6.888 -2.958 17.585 1.00 92.12 75 LYS A O 1
ATOM 546 N N . ALA A 1 76 ? -4.821 -2.277 17.049 1.00 95.50 76 ALA A N 1
ATOM 547 C CA . ALA A 1 76 ? -5.224 -1.451 15.919 1.00 95.50 76 ALA A CA 1
ATOM 548 C C . ALA A 1 76 ? -5.309 -2.228 14.600 1.00 95.50 76 ALA A C 1
ATOM 550 O O . ALA A 1 76 ? -5.515 -1.614 13.564 1.00 95.50 76 ALA A O 1
ATOM 551 N N . ILE A 1 77 ? -5.101 -3.546 14.615 1.00 96.12 77 ILE A N 1
ATOM 552 C CA . ILE A 1 77 ? -5.043 -4.391 13.420 1.00 96.12 77 ILE A CA 1
ATOM 553 C C . ILE A 1 77 ? -6.211 -5.371 13.446 1.00 96.12 77 ILE A C 1
ATOM 555 O O . ILE A 1 77 ? -6.354 -6.124 14.409 1.00 96.12 77 ILE A O 1
ATOM 559 N N . ASP A 1 78 ? -6.978 -5.395 12.362 1.00 94.94 78 ASP A N 1
ATOM 560 C CA . ASP A 1 78 ? -8.041 -6.362 12.105 1.00 94.94 78 ASP A CA 1
ATOM 561 C C . ASP A 1 78 ? -7.796 -7.058 10.760 1.00 94.94 78 ASP A C 1
ATOM 563 O O . ASP A 1 78 ? -7.866 -6.445 9.696 1.00 94.94 78 ASP A O 1
ATOM 567 N N . LEU A 1 79 ? -7.479 -8.354 10.816 1.00 94.94 79 LEU A N 1
ATOM 568 C CA . LEU A 1 79 ? -7.217 -9.179 9.631 1.00 94.94 79 LEU A CA 1
ATOM 569 C C . LEU A 1 79 ? -8.497 -9.721 8.976 1.00 94.94 79 LEU A C 1
ATOM 571 O O . LEU A 1 79 ? -8.424 -10.297 7.889 1.00 94.94 79 LEU A O 1
ATOM 575 N N . GLU A 1 80 ? -9.649 -9.547 9.624 1.00 92.62 80 GLU A N 1
ATOM 576 C CA . GLU A 1 80 ? -10.961 -9.960 9.121 1.00 92.62 80 GLU A CA 1
ATOM 577 C C . GLU A 1 80 ? -11.819 -8.768 8.679 1.00 92.62 80 GLU A C 1
ATOM 579 O O . GLU A 1 80 ? -13.005 -8.938 8.383 1.00 92.62 80 GLU A O 1
ATOM 584 N N . ALA A 1 81 ? -11.213 -7.579 8.593 1.00 90.19 81 ALA A N 1
ATOM 585 C CA . ALA A 1 81 ? -11.836 -6.394 8.026 1.00 90.19 81 ALA A CA 1
ATOM 586 C C . ALA A 1 81 ? -12.361 -6.691 6.611 1.00 90.19 81 ALA A C 1
ATOM 588 O O . ALA A 1 81 ? -11.696 -7.351 5.808 1.00 90.19 81 ALA A O 1
ATOM 589 N N . LYS A 1 82 ? -13.572 -6.212 6.320 1.00 86.75 82 LYS A N 1
ATOM 590 C CA . LYS A 1 82 ? -14.261 -6.412 5.041 1.00 86.75 82 LYS A CA 1
ATOM 591 C C . LYS A 1 8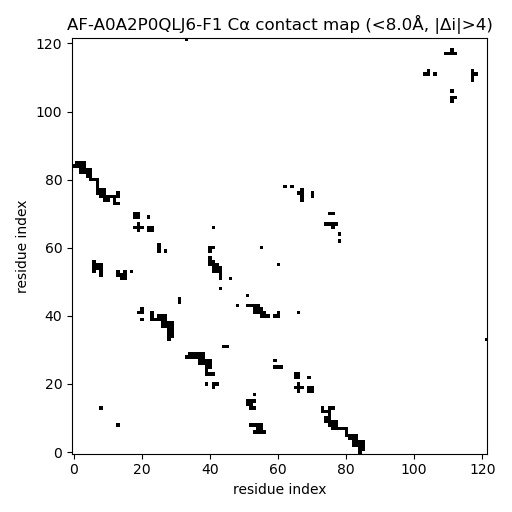2 ? -14.491 -5.078 4.360 1.00 86.75 82 LYS A C 1
ATOM 593 O O . LYS A 1 82 ? -14.626 -4.059 5.032 1.00 86.75 82 LYS A O 1
ATOM 598 N N . ASP A 1 83 ? -14.565 -5.121 3.040 1.00 88.06 83 ASP A N 1
ATOM 599 C CA . ASP A 1 83 ? -14.892 -3.950 2.242 1.00 88.06 83 ASP A CA 1
ATOM 600 C C . ASP A 1 83 ? -16.319 -3.488 2.533 1.00 88.06 83 ASP A C 1
ATOM 602 O O . ASP A 1 83 ? -17.237 -4.294 2.731 1.00 88.06 83 ASP A O 1
ATOM 606 N N . GLU A 1 84 ? -16.507 -2.172 2.537 1.00 85.38 84 GLU A N 1
ATOM 607 C CA . GLU A 1 84 ? -17.800 -1.552 2.795 1.00 85.38 84 GLU A CA 1
ATOM 608 C C . GLU A 1 84 ? -18.227 -0.674 1.618 1.00 85.38 84 GLU A C 1
ATOM 610 O O . GLU A 1 84 ? -17.466 0.144 1.094 1.00 85.38 84 GLU A O 1
ATOM 615 N N . PHE A 1 85 ? -19.496 -0.806 1.227 1.00 88.00 85 PHE A N 1
ATOM 616 C CA . PHE A 1 85 ? -20.114 0.101 0.269 1.00 88.00 85 PHE A CA 1
ATOM 617 C C . PHE A 1 85 ? -20.700 1.301 1.000 1.00 88.00 85 PHE A C 1
ATOM 619 O O . PHE A 1 85 ? -21.677 1.184 1.742 1.00 88.00 85 PHE A O 1
ATOM 626 N N . VAL A 1 86 ? -20.143 2.481 0.735 1.00 88.44 86 VAL A N 1
ATOM 627 C CA . VAL A 1 86 ? -20.643 3.734 1.304 1.00 88.44 86 VAL A CA 1
ATOM 628 C C . VAL A 1 86 ? -21.462 4.479 0.257 1.00 88.44 86 VAL A C 1
ATOM 630 O O . VAL A 1 86 ? -20.975 4.833 -0.817 1.00 88.44 86 VAL A O 1
ATOM 633 N N . THR A 1 87 ? -22.727 4.753 0.581 1.00 91.31 87 THR A N 1
ATOM 634 C CA . THR A 1 87 ? -23.570 5.624 -0.244 1.00 91.31 87 THR A CA 1
ATOM 635 C C . THR A 1 87 ? -23.426 7.060 0.232 1.00 91.31 87 THR A C 1
ATOM 637 O O . THR A 1 87 ? -23.856 7.405 1.331 1.00 91.31 87 THR A O 1
ATOM 640 N N . VAL A 1 88 ? -22.846 7.912 -0.612 1.00 92.69 88 VAL A N 1
ATOM 641 C CA . VAL A 1 88 ? -22.672 9.340 -0.327 1.00 92.69 88 VAL A CA 1
ATOM 642 C C . VAL A 1 88 ? -23.512 10.149 -1.306 1.00 92.69 88 VAL A C 1
ATOM 644 O O . VAL A 1 88 ? -23.393 9.993 -2.521 1.00 92.69 88 VAL A O 1
ATOM 647 N N . LYS A 1 89 ? -24.365 11.035 -0.786 1.00 95.00 89 LYS A N 1
ATOM 648 C CA . LYS A 1 89 ? -25.109 11.990 -1.611 1.00 95.00 89 LYS A CA 1
ATOM 649 C C . LYS A 1 89 ? -24.237 13.219 -1.858 1.00 95.00 89 LYS A C 1
ATOM 651 O O . LYS A 1 89 ? -23.921 13.944 -0.920 1.00 95.00 89 LYS A O 1
ATOM 656 N N . VAL A 1 90 ? -23.884 13.466 -3.115 1.00 96.00 90 VAL A N 1
ATOM 657 C CA . VAL A 1 90 ? -23.074 14.619 -3.541 1.00 96.00 90 VAL A CA 1
ATOM 658 C C . VAL A 1 90 ? -23.818 15.438 -4.597 1.00 96.00 90 VAL A C 1
ATOM 660 O O . VAL A 1 90 ? -24.652 14.899 -5.320 1.00 96.00 90 VAL A O 1
ATOM 663 N N . GLY A 1 91 ? -23.542 16.743 -4.669 1.00 97.56 91 GLY A N 1
ATOM 664 C CA . GLY A 1 91 ? -24.121 17.632 -5.689 1.00 97.56 91 GLY A CA 1
ATOM 665 C C . GLY A 1 91 ? -23.304 17.702 -6.982 1.00 97.56 91 GLY A C 1
ATOM 666 O O . GLY A 1 91 ? -23.872 17.798 -8.064 1.00 97.56 91 GLY A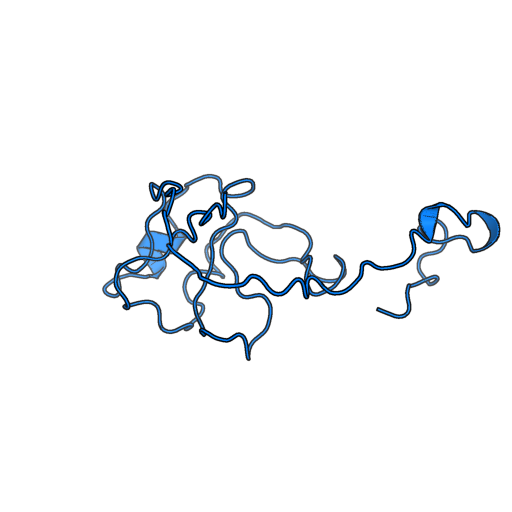 O 1
ATOM 667 N N . THR A 1 92 ? -21.978 17.605 -6.866 1.00 97.06 92 THR A N 1
ATOM 668 C CA . THR A 1 92 ? -21.023 17.724 -7.976 1.00 97.06 92 THR A CA 1
ATOM 669 C C . THR A 1 92 ? -19.865 16.754 -7.752 1.00 97.06 92 THR A C 1
ATOM 671 O O . THR A 1 92 ? -19.509 16.474 -6.607 1.00 97.06 92 THR A O 1
ATOM 674 N N . VAL A 1 93 ? -19.262 16.261 -8.837 1.00 96.25 93 VAL A N 1
ATOM 675 C CA . VAL A 1 93 ? -18.073 15.395 -8.820 1.00 96.25 93 VAL A CA 1
ATOM 676 C C . VAL A 1 93 ? -16.945 16.080 -9.592 1.00 96.25 93 VAL A C 1
ATOM 678 O O . VAL A 1 93 ? -17.180 16.631 -10.665 1.00 96.25 93 VAL A O 1
ATOM 681 N N . ILE A 1 94 ? -15.727 16.041 -9.050 1.00 96.62 94 ILE A N 1
ATOM 682 C CA . ILE A 1 94 ? -14.504 16.530 -9.701 1.00 96.62 94 ILE A CA 1
ATOM 683 C C . ILE A 1 94 ? -13.611 15.318 -9.978 1.00 96.62 94 ILE A C 1
ATOM 685 O O . ILE A 1 94 ? -13.345 14.538 -9.065 1.00 96.62 94 ILE A O 1
ATOM 689 N N . LEU A 1 95 ? -13.146 15.160 -11.220 1.00 96.94 95 LEU A N 1
ATOM 690 C CA . LEU A 1 95 ? -12.223 14.090 -11.605 1.00 96.94 95 LEU A CA 1
ATOM 691 C C . LEU A 1 95 ? -10.783 14.619 -11.620 1.00 96.94 95 LEU A C 1
ATOM 693 O O . LEU A 1 95 ? -10.457 15.498 -12.413 1.00 96.94 95 LEU A O 1
ATOM 697 N N . ALA A 1 96 ? -9.934 14.077 -10.748 1.00 96.44 96 ALA A N 1
ATOM 698 C CA . ALA A 1 96 ? -8.535 14.485 -10.594 1.00 96.44 96 ALA A CA 1
ATOM 699 C C . ALA A 1 96 ? -7.625 13.279 -10.282 1.00 96.44 96 ALA A C 1
ATOM 701 O O . ALA A 1 96 ? -6.879 13.287 -9.310 1.00 96.44 96 ALA A O 1
ATOM 702 N N . THR A 1 97 ? -7.709 12.215 -11.087 1.00 95.44 97 THR A N 1
ATOM 703 C CA . THR A 1 97 ? -6.987 10.944 -10.861 1.00 95.44 97 THR A CA 1
ATOM 704 C C . THR A 1 97 ? -5.501 10.979 -11.229 1.00 95.44 97 THR A C 1
ATOM 706 O O . THR A 1 97 ? -4.805 9.997 -11.008 1.00 95.44 97 THR A O 1
ATOM 709 N N . GLY A 1 98 ? -4.997 12.090 -11.774 1.00 95.94 98 GLY A N 1
ATOM 710 C CA . GLY A 1 98 ? -3.593 12.219 -12.170 1.00 95.94 98 GLY A CA 1
ATOM 711 C C . GLY A 1 98 ? -3.284 11.542 -13.507 1.00 95.94 98 GLY A C 1
ATOM 712 O O . GLY A 1 98 ? -4.080 11.628 -14.443 1.00 95.94 98 GLY A O 1
ATOM 713 N N . PHE A 1 99 ? -2.104 10.927 -13.608 1.00 94.62 99 PHE A N 1
ATOM 714 C CA . PHE A 1 99 ? -1.586 10.275 -14.813 1.00 94.62 99 PHE A CA 1
ATOM 715 C C . PHE A 1 99 ? -0.760 9.034 -14.450 1.00 94.62 99 PHE A C 1
ATOM 717 O O . PHE A 1 99 ? -0.252 8.939 -13.335 1.00 94.62 99 PHE A O 1
ATOM 724 N N . ASP A 1 100 ? -0.572 8.142 -15.423 1.00 91.06 100 ASP A N 1
ATOM 725 C CA . ASP A 1 100 ? 0.321 6.985 -15.326 1.00 91.06 100 ASP A CA 1
ATOM 726 C C . ASP A 1 100 ? 1.603 7.192 -16.144 1.00 91.06 100 ASP A C 1
ATOM 728 O O . ASP A 1 100 ? 1.641 7.963 -17.109 1.00 91.06 100 ASP A O 1
ATOM 732 N N . ILE A 1 101 ? 2.667 6.476 -15.777 1.00 89.62 101 ILE A N 1
ATOM 733 C CA . ILE A 1 101 ? 3.950 6.508 -16.491 1.00 89.62 101 ILE A CA 1
ATOM 734 C C . ILE A 1 101 ? 3.781 5.909 -17.894 1.00 89.62 101 ILE A C 1
ATOM 736 O O . ILE A 1 101 ? 3.012 4.973 -18.116 1.00 89.62 101 ILE A O 1
ATOM 740 N N . PHE A 1 102 ? 4.549 6.424 -18.853 1.00 89.44 102 PHE A N 1
ATOM 741 C CA . PHE A 1 102 ? 4.636 5.837 -20.184 1.00 89.44 102 PHE A CA 1
ATOM 742 C C . PHE A 1 102 ? 5.102 4.363 -20.121 1.00 89.44 102 PHE A C 1
ATOM 744 O O . PHE A 1 102 ? 6.111 4.084 -19.470 1.00 89.44 102 PHE A O 1
ATOM 751 N N . PRO A 1 103 ? 4.443 3.426 -20.836 1.00 88.31 103 PRO A N 1
ATOM 752 C CA . PRO A 1 103 ? 4.824 2.012 -20.864 1.00 88.31 103 PRO A CA 1
ATOM 753 C C . PRO A 1 103 ? 6.092 1.797 -21.707 1.00 88.31 103 PRO A C 1
ATOM 755 O O . PRO A 1 103 ? 6.032 1.403 -22.879 1.00 88.31 103 PRO A O 1
ATOM 758 N N . ILE A 1 104 ? 7.247 2.094 -21.109 1.00 90.19 104 ILE A N 1
ATOM 759 C CA . ILE A 1 104 ? 8.580 2.036 -21.722 1.00 90.19 104 ILE A CA 1
ATOM 760 C C . ILE A 1 104 ? 8.960 0.627 -22.194 1.00 90.19 104 ILE A C 1
ATOM 762 O O . ILE A 1 104 ? 9.768 0.488 -23.107 1.00 90.19 104 ILE A O 1
ATOM 766 N N . GLU A 1 105 ? 8.324 -0.419 -21.666 1.00 86.94 105 GLU A N 1
ATOM 767 C CA . GLU A 1 105 ? 8.496 -1.801 -22.125 1.00 86.94 105 GLU A CA 1
ATOM 768 C C . GLU A 1 105 ? 8.171 -1.983 -23.611 1.00 86.94 105 GLU A C 1
ATOM 770 O O . GLU A 1 105 ? 8.670 -2.913 -24.235 1.00 86.94 105 GLU A O 1
ATOM 775 N N . LYS A 1 106 ? 7.360 -1.093 -24.196 1.00 88.31 106 LYS A N 1
ATOM 776 C CA . LYS A 1 106 ? 7.045 -1.113 -25.632 1.00 88.31 106 LYS A CA 1
ATOM 777 C C . LYS A 1 106 ? 8.159 -0.519 -26.504 1.00 88.31 106 LYS A C 1
ATOM 779 O O . LYS A 1 106 ? 8.051 -0.559 -27.727 1.00 88.31 106 LYS A O 1
ATOM 784 N N . LYS A 1 107 ? 9.189 0.076 -25.896 1.00 92.00 107 LYS A N 1
ATOM 785 C CA . LYS A 1 107 ? 10.367 0.656 -26.553 1.00 92.00 107 LYS A CA 1
ATOM 786 C C . LYS A 1 107 ? 11.551 -0.285 -26.417 1.00 92.00 107 LYS A C 1
ATOM 788 O O . LYS A 1 107 ? 12.512 -0.021 -25.694 1.00 92.00 107 LYS A O 1
ATOM 793 N N . GLU A 1 108 ? 11.448 -1.412 -27.111 1.00 91.00 108 GLU A N 1
ATOM 794 C CA . GLU A 1 108 ? 12.453 -2.476 -27.092 1.00 91.00 108 GLU A CA 1
ATOM 795 C C . GLU A 1 108 ? 13.849 -1.959 -27.472 1.00 91.00 108 GLU A C 1
ATOM 797 O O . GLU A 1 108 ? 14.852 -2.430 -26.929 1.00 91.00 108 GLU A O 1
ATOM 802 N N . GLU A 1 109 ? 13.924 -0.940 -28.338 1.00 94.62 109 GLU A N 1
ATOM 803 C CA . GLU A 1 109 ? 15.172 -0.320 -28.782 1.00 94.62 109 GLU A CA 1
ATOM 804 C C . GLU A 1 109 ? 15.960 0.372 -27.654 1.00 94.62 109 GLU A C 1
ATOM 806 O O . GLU A 1 109 ? 17.167 0.572 -27.785 1.00 94.62 109 GLU A O 1
ATOM 811 N N . TRP A 1 110 ? 15.309 0.717 -26.538 1.00 94.06 110 TRP A N 1
ATOM 812 C CA . TRP A 1 110 ? 15.957 1.348 -25.381 1.00 94.06 110 TRP A CA 1
ATOM 813 C C . TRP A 1 110 ? 16.524 0.331 -24.388 1.00 94.06 110 TRP A C 1
ATOM 815 O O . TRP A 1 110 ? 17.315 0.697 -23.523 1.00 94.06 110 TRP A O 1
ATOM 825 N N . GLY A 1 111 ? 16.158 -0.949 -24.508 1.00 94.56 111 GLY A N 1
ATOM 826 C CA . GLY A 1 111 ? 16.711 -2.015 -23.673 1.00 94.56 111 GLY A CA 1
ATOM 827 C C . GLY A 1 111 ? 16.283 -1.973 -22.201 1.00 94.56 111 GLY A C 1
ATOM 828 O O . GLY A 1 111 ? 16.971 -2.548 -21.355 1.00 94.56 111 GLY A O 1
ATOM 829 N N . TYR A 1 112 ? 15.154 -1.333 -21.877 1.00 92.75 112 TYR A N 1
ATOM 830 C CA . TYR A 1 112 ? 14.575 -1.375 -20.530 1.00 92.75 112 TYR A CA 1
ATOM 831 C C . TYR A 1 112 ? 14.285 -2.827 -20.112 1.00 92.75 112 TYR A C 1
ATOM 833 O O . TYR A 1 112 ? 13.792 -3.616 -20.918 1.00 92.75 112 TYR A O 1
ATOM 841 N N . LYS A 1 113 ? 14.639 -3.201 -18.873 1.00 88.81 113 LYS A N 1
ATOM 842 C CA . LYS A 1 113 ? 14.644 -4.588 -18.342 1.00 88.81 113 LYS A CA 1
ATOM 843 C C . LYS A 1 113 ? 15.606 -5.574 -19.029 1.00 88.81 113 LYS A C 1
ATOM 845 O O . LYS A 1 113 ? 15.760 -6.688 -18.536 1.00 88.81 113 LYS A O 1
ATOM 850 N N . ARG A 1 114 ? 16.284 -5.190 -20.117 1.00 92.94 114 ARG A N 1
ATOM 851 C CA . ARG A 1 114 ? 17.371 -5.977 -20.728 1.00 92.94 114 ARG A CA 1
ATOM 852 C C . ARG A 1 114 ? 18.733 -5.593 -20.158 1.00 92.94 114 ARG A C 1
ATOM 854 O O . ARG A 1 114 ? 19.572 -6.464 -19.951 1.00 92.94 114 ARG A O 1
ATOM 861 N N . TYR A 1 115 ? 18.951 -4.301 -19.937 1.00 94.50 115 TYR A N 1
ATOM 862 C CA . TYR A 1 115 ? 20.169 -3.762 -19.345 1.00 94.50 115 TYR A CA 1
ATOM 863 C C . TYR A 1 115 ? 19.860 -3.236 -17.944 1.00 94.50 115 TYR A C 1
ATOM 865 O O . TYR A 1 115 ? 18.941 -2.437 -17.774 1.00 94.50 115 TYR A O 1
ATOM 873 N N . GLU A 1 116 ? 20.628 -3.670 -16.944 1.00 92.12 116 GLU A N 1
ATOM 874 C CA . GLU A 1 116 ? 20.387 -3.326 -15.532 1.00 92.12 116 GLU A CA 1
ATOM 875 C C . GLU A 1 116 ? 20.495 -1.821 -15.251 1.00 92.12 116 GLU A C 1
ATOM 877 O O . GLU A 1 116 ? 19.840 -1.297 -14.358 1.00 92.12 116 GLU A O 1
ATOM 882 N N . ASN A 1 117 ? 21.309 -1.114 -16.033 1.00 95.12 117 ASN A N 1
ATOM 883 C CA . ASN A 1 117 ? 21.564 0.316 -15.894 1.00 95.12 117 ASN A CA 1
ATOM 884 C C . ASN A 1 117 ? 20.635 1.201 -16.743 1.00 95.12 117 ASN A C 1
ATOM 886 O O . ASN A 1 117 ? 20.830 2.416 -16.779 1.00 95.12 117 ASN A O 1
ATOM 890 N N . VAL A 1 118 ? 19.640 0.624 -17.426 1.00 94.06 118 VAL A N 1
ATOM 891 C CA . VAL A 1 118 ? 18.582 1.387 -18.101 1.00 94.06 118 VAL A CA 1
ATOM 892 C C . VAL A 1 118 ? 17.377 1.470 -17.170 1.00 94.06 118 VAL A C 1
ATOM 894 O O . VAL A 1 118 ? 16.636 0.501 -17.005 1.00 94.06 118 VAL A O 1
ATOM 897 N N . ILE A 1 119 ? 17.180 2.648 -16.579 1.00 92.31 119 ILE A N 1
ATOM 898 C CA . ILE A 1 119 ? 16.113 2.937 -15.612 1.00 92.31 119 ILE A CA 1
ATOM 899 C C . ILE A 1 119 ? 15.152 4.011 -16.132 1.00 92.31 119 ILE A C 1
ATOM 901 O O . ILE A 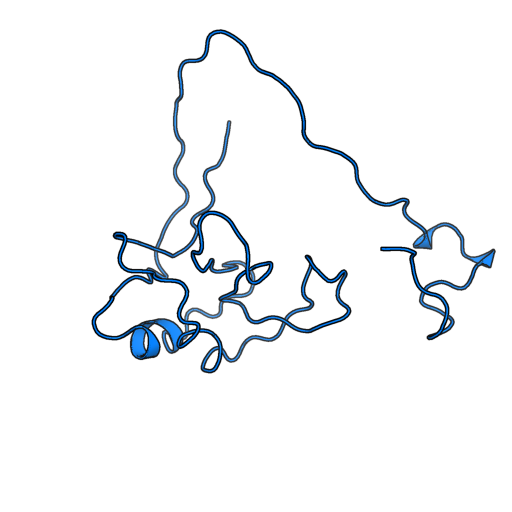1 119 ? 15.472 4.764 -17.054 1.00 92.31 119 ILE A O 1
ATOM 905 N N . THR A 1 120 ? 13.964 4.076 -15.535 1.00 91.81 120 THR A N 1
ATOM 906 C CA . THR A 1 120 ? 13.007 5.167 -15.743 1.00 91.81 120 THR A CA 1
ATOM 907 C C . THR A 1 120 ? 13.429 6.416 -14.972 1.00 91.81 120 THR A C 1
ATOM 909 O O . THR A 1 120 ? 14.252 6.355 -14.063 1.00 91.81 120 THR A O 1
ATOM 912 N N . SER A 1 121 ? 12.880 7.572 -15.352 1.00 90.88 121 SER A N 1
ATOM 913 C CA . SER A 1 121 ? 13.111 8.825 -14.620 1.00 90.88 121 SER A CA 1
ATOM 914 C C . SER A 1 121 ? 12.423 8.865 -13.255 1.00 90.88 121 SER A C 1
ATOM 916 O O . SER A 1 121 ? 12.838 9.645 -12.402 1.00 90.88 121 SER A O 1
ATOM 918 N N . LEU A 1 122 ? 11.337 8.100 -13.102 1.00 86.50 122 LEU A N 1
ATOM 919 C CA . LEU A 1 122 ? 10.638 7.878 -11.840 1.00 86.50 122 LEU A CA 1
ATOM 920 C C . LEU A 1 122 ? 11.114 6.568 -11.222 1.00 86.50 122 LEU A C 1
ATOM 922 O O . LEU A 1 122 ? 11.324 5.616 -12.017 1.00 86.50 122 LEU A O 1
#

Foldseek 3Di:
DDKPAFQQFDDPLFPLPCLLFVQAPFWDQQVLVVSPDIGGQWDDNDCPDVPSGIGGNLVRDPPPCSSCVSSPPSSGGHNPGDIDDDDDDDDDDDDDPDDDDDPCVVVVVQCVVNDPPRDDPD